Protein AF-H9V2B0-F1 (afdb_monomer)

pLDDT: mean 79.9, std 10.36, range [45.28, 89.25]

Foldseek 3Di:
DLLVLLVCLLVPLLDPVCVVVVSLVVLVVLVVDPVNCVPVSNVVSSVNSNVSNCVNVVVCVVVPD

Organism: Pinus taeda (NCBI:txid3352)

Sequence (65 aa):
ALVLLCYLALHVGDSEALAKAEALSALEWASKQVSLIQNPHLESLLPEAKSRLELYQSRGYHRFH

Radius of gyration: 11.7 Å; Cα contacts (8 Å, |Δi|>4): 52; chains: 1; bounding box: 30×19×26 Å

Mean predicted aligned error: 6.07 Å

Secondary structure (DSSP, 8-state):
-HHHHHHHHHHHTT-HHHHHTTHHHHHHHHTT-HHHHTSHHHHHHHHHHHHHHHHHHHHHTTT--

Solvent-accessible surface area (backbone atoms only — not comparable to full-atom values): 3675 Å² total; per-residue (Å²): 113,67,70,59,52,30,51,45,23,64,78,47,29,79,36,68,66,47,62,77,64,44,45,56,61,54,50,55,56,46,73,70,34,67,81,50,49,72,37,73,69,44,55,57,39,49,60,55,16,42,52,40,29,50,59,35,49,62,60,47,61,78,73,72,124

Structure (mmCIF, N/CA/C/O backbone):
data_AF-H9V2B0-F1
#
_entry.id   AF-H9V2B0-F1
#
loop_
_atom_site.group_PDB
_atom_site.id
_atom_site.type_symbol
_atom_site.label_atom_id
_atom_site.label_alt_id
_atom_site.label_comp_id
_atom_site.label_asym_id
_atom_site.label_entity_id
_atom_site.label_seq_id
_atom_site.pdbx_PDB_ins_code
_atom_site.Cartn_x
_atom_site.Cartn_y
_atom_site.Cartn_z
_atom_site.occupancy
_atom_site.B_iso_or_equiv
_atom_site.auth_seq_id
_atom_site.auth_comp_id
_atom_site.auth_asym_id
_atom_site.auth_atom_id
_atom_site.pdbx_PDB_model_num
ATOM 1 N N . ALA A 1 1 ? -15.972 3.688 -3.803 1.00 75.19 1 ALA A N 1
ATOM 2 C CA . ALA A 1 1 ? -14.917 3.846 -4.829 1.00 75.19 1 ALA A CA 1
ATOM 3 C C . ALA A 1 1 ? -13.512 3.503 -4.313 1.00 75.19 1 ALA A C 1
ATOM 5 O O . ALA A 1 1 ? -12.770 2.878 -5.052 1.00 75.19 1 ALA A O 1
ATOM 6 N N . LEU A 1 2 ? -13.145 3.839 -3.066 1.00 80.38 2 LEU A N 1
ATOM 7 C CA . LEU A 1 2 ? -11.786 3.628 -2.534 1.00 80.38 2 LEU A CA 1
ATOM 8 C C . LEU A 1 2 ? -11.281 2.170 -2.602 1.00 80.38 2 LEU A C 1
ATOM 10 O O . LEU A 1 2 ? -10.147 1.933 -2.990 1.00 80.38 2 LEU A O 1
ATOM 14 N N . VAL A 1 3 ? -12.144 1.193 -2.309 1.00 84.62 3 VAL A N 1
ATOM 15 C CA . VAL A 1 3 ? -11.812 -0.242 -2.402 1.00 84.62 3 VAL A CA 1
ATOM 16 C C . VAL A 1 3 ? -11.331 -0.628 -3.808 1.00 84.62 3 VAL A C 1
ATOM 18 O O . VAL A 1 3 ? -10.332 -1.325 -3.945 1.00 84.62 3 VAL A O 1
ATOM 21 N N . LEU A 1 4 ? -11.996 -0.130 -4.859 1.00 86.06 4 LEU A N 1
ATOM 22 C CA . LEU A 1 4 ? -11.590 -0.368 -6.250 1.00 86.06 4 LEU A CA 1
ATOM 23 C C . LEU A 1 4 ? -10.221 0.245 -6.550 1.00 86.06 4 LEU A C 1
ATOM 25 O O . LEU A 1 4 ? -9.428 -0.377 -7.246 1.00 86.06 4 LEU A O 1
ATOM 29 N N . LEU A 1 5 ? -9.928 1.429 -6.005 1.00 84.69 5 LEU A N 1
ATOM 30 C CA . LEU A 1 5 ? -8.618 2.060 -6.154 1.00 84.69 5 LEU A CA 1
ATOM 31 C C . LEU A 1 5 ? -7.520 1.224 -5.485 1.00 84.69 5 LEU A C 1
ATOM 33 O O . LEU A 1 5 ? -6.472 1.030 -6.092 1.00 84.69 5 LEU A O 1
ATOM 37 N N . CYS A 1 6 ? -7.773 0.674 -4.292 1.00 87.62 6 CYS A N 1
ATOM 38 C CA . CYS A 1 6 ? -6.838 -0.249 -3.649 1.00 87.62 6 CYS A CA 1
ATOM 39 C C . CYS A 1 6 ? -6.593 -1.485 -4.522 1.00 87.62 6 CYS A C 1
ATOM 41 O O . CYS A 1 6 ? -5.446 -1.835 -4.765 1.00 87.62 6 CYS A O 1
ATOM 43 N N . TYR A 1 7 ? -7.642 -2.109 -5.068 1.00 88.88 7 TYR A N 1
ATOM 44 C CA . TYR A 1 7 ? -7.475 -3.243 -5.984 1.00 88.88 7 TYR A CA 1
ATOM 45 C C . TYR A 1 7 ? -6.694 -2.869 -7.250 1.00 88.88 7 TYR A C 1
ATOM 47 O O . TYR A 1 7 ? -5.793 -3.599 -7.652 1.00 88.88 7 TYR A O 1
ATOM 55 N N . LEU A 1 8 ? -6.971 -1.715 -7.856 1.00 87.94 8 LEU A N 1
ATOM 56 C CA . LEU A 1 8 ? -6.217 -1.235 -9.015 1.00 87.94 8 LEU A CA 1
ATOM 57 C C . LEU A 1 8 ? -4.745 -0.979 -8.677 1.00 87.94 8 LEU A C 1
ATOM 59 O O . LEU A 1 8 ? -3.881 -1.344 -9.460 1.00 87.94 8 LEU A O 1
ATOM 63 N N . ALA A 1 9 ? -4.443 -0.418 -7.508 1.00 87.81 9 ALA A N 1
ATOM 64 C CA . ALA A 1 9 ? -3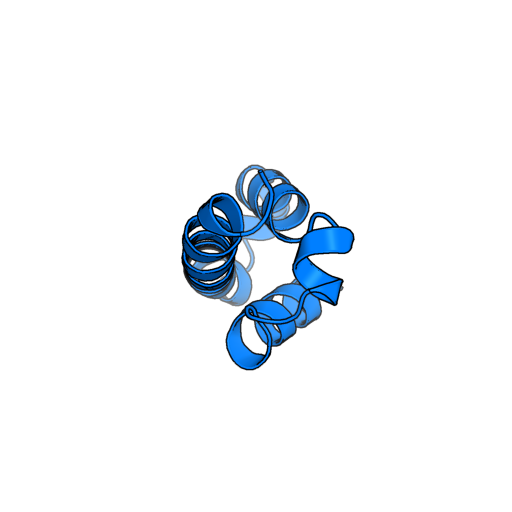.074 -0.227 -7.037 1.00 87.81 9 ALA A CA 1
ATOM 65 C C . ALA A 1 9 ? -2.357 -1.557 -6.734 1.00 87.81 9 ALA A C 1
ATOM 67 O O . ALA A 1 9 ? -1.149 -1.670 -6.925 1.00 87.81 9 ALA A O 1
ATOM 68 N N . LEU A 1 10 ? -3.090 -2.585 -6.299 1.00 86.56 10 LEU A N 1
ATOM 69 C CA . LEU A 1 10 ? -2.540 -3.919 -6.041 1.00 86.56 10 LEU A CA 1
ATOM 70 C C . LEU A 1 10 ? -2.246 -4.704 -7.321 1.00 86.56 10 LEU A C 1
ATOM 72 O O . LEU A 1 10 ? -1.255 -5.431 -7.377 1.00 86.56 10 LEU A O 1
ATOM 76 N N . HIS A 1 11 ? -3.104 -4.569 -8.334 1.00 86.00 11 HIS A N 1
ATOM 77 C CA . HIS A 1 11 ? -2.999 -5.315 -9.589 1.00 86.00 11 HIS A CA 1
ATOM 78 C C . HIS A 1 11 ? -2.257 -4.560 -10.697 1.00 86.00 11 HIS A C 1
ATOM 80 O O . HIS A 1 11 ? -1.685 -5.195 -11.576 1.00 86.00 11 HIS A O 1
ATOM 86 N N . VAL A 1 12 ? -2.294 -3.227 -10.672 1.00 84.00 12 VAL A N 1
ATOM 87 C CA . VAL A 1 12 ? -1.790 -2.337 -11.730 1.00 84.00 12 VAL A CA 1
ATOM 88 C C . VAL A 1 12 ? -1.056 -1.116 -11.145 1.00 84.00 12 VAL A C 1
ATOM 90 O O . VAL A 1 12 ? -0.992 -0.061 -11.776 1.00 84.00 12 VAL A O 1
ATOM 93 N N . GLY A 1 13 ? -0.509 -1.222 -9.926 1.00 73.75 13 GLY A N 1
ATOM 94 C CA . GLY A 1 13 ? 0.204 -0.134 -9.227 1.00 73.75 13 GLY A CA 1
ATOM 95 C C . GLY A 1 13 ? 1.438 0.405 -9.957 1.00 73.75 13 GLY A C 1
ATOM 96 O O . GLY A 1 13 ? 1.965 1.455 -9.608 1.00 73.75 13 GLY A O 1
ATOM 97 N N . ASP A 1 14 ? 1.876 -0.299 -10.989 1.00 73.12 14 ASP A N 1
ATOM 98 C CA . ASP A 1 14 ? 2.946 0.040 -11.913 1.00 73.12 14 ASP A CA 1
ATOM 99 C C . ASP A 1 14 ? 2.482 0.808 -13.166 1.00 73.12 14 ASP A C 1
ATOM 101 O O . ASP A 1 14 ? 3.272 1.099 -14.068 1.00 73.12 14 ASP A O 1
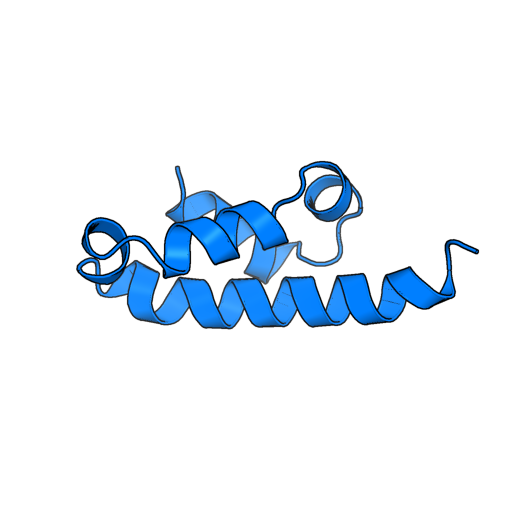ATOM 105 N N . SER A 1 15 ? 1.201 1.178 -13.230 1.00 79.25 15 SER A N 1
ATOM 106 C CA . SER A 1 15 ? 0.679 2.016 -14.303 1.00 79.25 15 SER A CA 1
ATOM 107 C C . SER A 1 15 ? 1.025 3.488 -14.103 1.00 79.25 15 SER A C 1
ATOM 109 O O . SER A 1 15 ? 0.706 4.100 -13.081 1.00 79.25 15 SER A O 1
ATOM 111 N N . GLU A 1 16 ? 1.549 4.108 -15.158 1.00 77.81 16 GLU A N 1
ATOM 112 C CA . GLU A 1 16 ? 1.743 5.557 -15.221 1.00 77.81 16 GLU A CA 1
ATOM 113 C C . GLU A 1 16 ? 0.421 6.326 -15.011 1.00 77.81 16 GLU A C 1
ATOM 115 O O . GLU A 1 16 ? 0.425 7.435 -14.482 1.00 77.81 16 GLU A O 1
ATOM 120 N N . ALA A 1 17 ? -0.728 5.732 -15.357 1.00 81.44 17 ALA A N 1
ATOM 121 C CA . ALA A 1 17 ? -2.038 6.343 -15.133 1.00 81.44 17 ALA A CA 1
ATOM 122 C C . ALA A 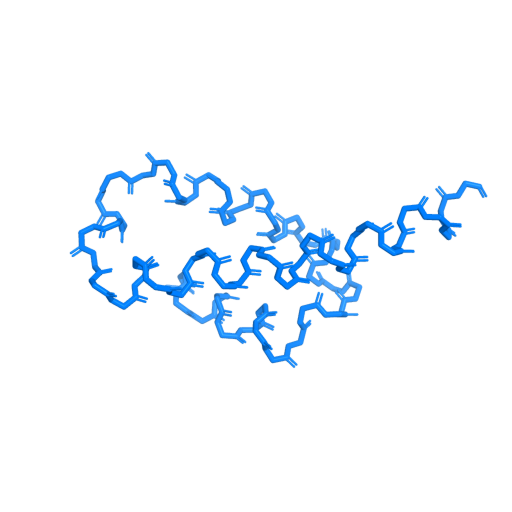1 17 ? -2.347 6.532 -13.637 1.00 81.44 17 ALA A C 1
ATOM 124 O O . ALA A 1 17 ? -2.888 7.566 -13.253 1.00 81.44 17 ALA A O 1
ATOM 125 N N . LEU A 1 18 ? -1.963 5.571 -12.787 1.00 80.50 18 LEU A N 1
ATOM 126 C CA . LEU A 1 18 ? -2.117 5.666 -11.329 1.00 80.50 18 LEU A CA 1
ATOM 127 C C . LEU A 1 18 ? -1.153 6.695 -10.724 1.00 80.50 18 LEU A C 1
ATOM 129 O O . LEU A 1 18 ? -1.521 7.389 -9.776 1.00 80.50 18 LEU A O 1
ATOM 133 N N . ALA A 1 19 ? 0.046 6.840 -11.296 1.00 79.12 19 ALA A N 1
ATOM 134 C CA . ALA A 1 19 ? 0.988 7.886 -10.901 1.00 79.12 19 ALA A CA 1
ATOM 135 C C . ALA A 1 19 ? 0.484 9.290 -11.285 1.00 79.12 19 ALA A C 1
ATOM 137 O O . ALA A 1 19 ? 0.467 10.181 -10.441 1.00 79.12 19 ALA A O 1
ATOM 138 N N . LYS A 1 20 ? -0.001 9.474 -12.522 1.00 78.00 20 LYS A N 1
ATOM 139 C CA . LYS A 1 20 ? -0.584 10.743 -13.006 1.00 78.00 20 LYS A CA 1
ATOM 140 C C . LYS A 1 20 ? -1.855 11.142 -12.258 1.00 78.00 20 LYS A C 1
ATOM 142 O O . LYS A 1 20 ? -2.125 12.327 -12.119 1.00 78.00 20 LYS A O 1
ATOM 147 N N . ALA A 1 21 ? -2.628 10.167 -11.787 1.00 83.25 21 ALA A N 1
ATOM 148 C CA . ALA A 1 21 ? -3.840 10.397 -11.006 1.00 83.25 21 ALA A CA 1
ATOM 149 C C . ALA A 1 21 ? -3.577 10.669 -9.512 1.00 83.25 21 ALA A C 1
ATOM 151 O O . ALA A 1 21 ? -4.530 10.685 -8.737 1.00 83.25 21 ALA A O 1
ATOM 152 N N . GLU A 1 22 ? -2.313 10.817 -9.091 1.00 82.50 22 GLU A N 1
ATOM 153 C CA . GLU A 1 22 ? -1.928 11.050 -7.690 1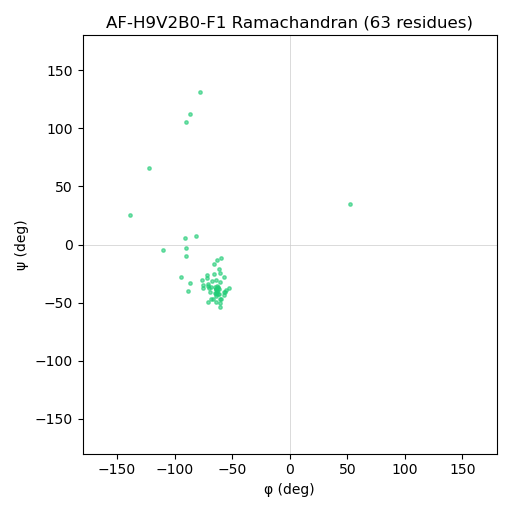.00 82.50 22 GLU A CA 1
ATOM 154 C C . GLU A 1 22 ? -2.531 10.011 -6.723 1.00 82.50 22 GLU A C 1
ATOM 156 O O . GLU A 1 22 ? -2.872 10.301 -5.572 1.00 82.50 22 GLU A O 1
ATOM 161 N N . ALA A 1 23 ? -2.665 8.760 -7.183 1.00 86.00 23 ALA A N 1
ATOM 162 C CA . ALA A 1 23 ? -3.359 7.715 -6.436 1.00 86.00 23 ALA A CA 1
ATOM 163 C C . ALA A 1 23 ? -2.707 7.429 -5.078 1.00 86.00 23 ALA A C 1
ATOM 165 O O . ALA A 1 23 ? -3.407 7.133 -4.113 1.00 86.00 23 ALA A O 1
ATOM 166 N N . LEU A 1 24 ? -1.380 7.568 -4.982 1.00 84.31 24 LEU A N 1
ATOM 167 C CA . LEU A 1 24 ? -0.656 7.436 -3.719 1.00 84.31 24 LEU A CA 1
ATOM 168 C C . LEU A 1 24 ? -1.122 8.482 -2.702 1.00 84.31 24 LEU A C 1
ATOM 170 O O . LEU A 1 24 ? -1.524 8.121 -1.600 1.00 84.31 24 LEU A O 1
ATOM 174 N N . SER A 1 25 ? -1.162 9.755 -3.091 1.00 87.00 25 SER A N 1
ATOM 175 C CA . SER A 1 25 ? -1.612 10.852 -2.231 1.00 87.00 25 SER A CA 1
ATOM 176 C C . SER A 1 25 ? -3.076 10.683 -1.809 1.00 87.00 25 SER A C 1
ATOM 178 O O . SER A 1 25 ? -3.424 10.946 -0.656 1.00 87.00 25 SER A O 1
ATOM 180 N N . ALA A 1 26 ? -3.930 10.169 -2.702 1.00 88.06 26 ALA A N 1
ATOM 181 C CA . ALA A 1 26 ? -5.316 9.834 -2.377 1.00 88.06 26 ALA A CA 1
ATOM 182 C C . ALA A 1 26 ? -5.421 8.710 -1.326 1.00 88.06 26 ALA A C 1
ATOM 184 O O . ALA A 1 26 ? -6.218 8.820 -0.390 1.00 88.06 26 ALA A O 1
ATOM 185 N N . LEU A 1 27 ? -4.607 7.652 -1.436 1.00 86.69 27 LEU A N 1
ATOM 186 C CA . LEU A 1 27 ? -4.556 6.572 -0.441 1.00 86.69 27 LEU A CA 1
ATOM 187 C C . LEU A 1 27 ? -3.964 7.043 0.894 1.00 86.69 27 LEU A C 1
ATOM 189 O O . LEU A 1 27 ? -4.443 6.637 1.950 1.00 86.69 27 LEU A O 1
ATOM 193 N N . GLU A 1 28 ? -2.971 7.932 0.875 1.00 87.75 28 GLU A N 1
ATOM 194 C CA . GLU A 1 28 ? -2.407 8.526 2.090 1.00 87.75 28 GLU A CA 1
ATOM 195 C C . GLU A 1 28 ? -3.410 9.399 2.834 1.00 87.75 28 GLU A C 1
ATOM 197 O O . GLU A 1 28 ? -3.501 9.340 4.062 1.00 87.75 28 GLU A O 1
ATOM 202 N N . TRP A 1 29 ? -4.184 10.199 2.102 1.00 88.19 29 TRP A N 1
ATOM 203 C CA . TRP A 1 29 ? -5.274 10.968 2.685 1.00 88.19 29 TRP A CA 1
ATOM 204 C C . TRP A 1 29 ? -6.349 10.039 3.258 1.00 88.19 29 TRP A C 1
ATOM 206 O O . TRP A 1 29 ? -6.781 10.217 4.395 1.00 88.19 29 TRP A O 1
ATOM 216 N N . ALA A 1 30 ? -6.723 8.994 2.519 1.00 85.56 30 ALA A N 1
ATOM 217 C CA . ALA A 1 30 ? -7.710 8.018 2.962 1.00 85.56 30 ALA A CA 1
ATOM 218 C C . ALA A 1 30 ? -7.266 7.235 4.210 1.00 85.56 30 ALA A C 1
ATOM 220 O O . ALA A 1 30 ? -8.081 6.982 5.094 1.00 85.56 30 ALA A O 1
ATOM 221 N N . SER A 1 31 ? -5.974 6.923 4.335 1.00 83.12 31 SER A N 1
ATOM 222 C CA . SER A 1 31 ? -5.396 6.275 5.518 1.00 83.12 31 SER A CA 1
ATOM 223 C C . SER A 1 31 ? -5.439 7.145 6.778 1.00 83.12 31 SER A C 1
ATOM 225 O O . SER A 1 31 ? -5.261 6.617 7.871 1.00 83.12 31 SER A O 1
ATOM 227 N N . LYS A 1 32 ? -5.654 8.460 6.656 1.00 85.94 32 LYS A N 1
ATOM 228 C CA . LYS A 1 32 ? -5.826 9.375 7.797 1.00 85.94 32 LYS A CA 1
ATOM 22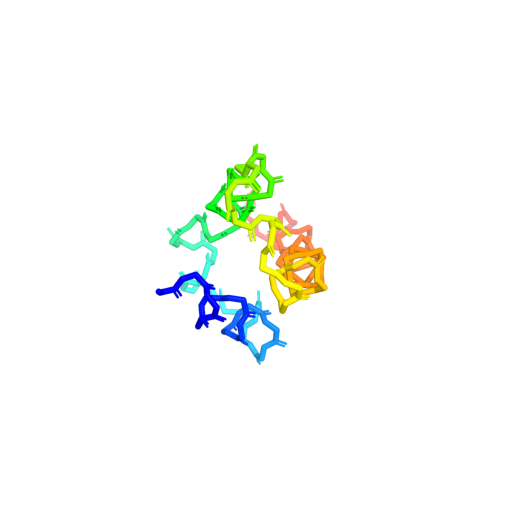9 C C . LYS A 1 32 ? -7.291 9.517 8.219 1.00 85.94 32 LYS A C 1
ATOM 231 O O . LYS A 1 32 ? -7.573 10.091 9.267 1.00 85.94 32 LYS A O 1
ATOM 236 N N . GLN A 1 33 ? -8.225 8.997 7.423 1.00 86.31 33 GLN A N 1
ATOM 237 C CA . GLN A 1 33 ? -9.656 9.123 7.671 1.00 86.31 33 GLN A CA 1
ATOM 238 C C . GLN A 1 33 ? -10.164 7.959 8.521 1.00 86.31 33 GLN A C 1
ATOM 240 O O . GLN A 1 33 ? -10.368 6.853 8.028 1.00 86.31 33 GLN A O 1
ATOM 245 N N . VAL A 1 34 ? -10.444 8.230 9.797 1.00 77.75 34 VAL A N 1
ATOM 246 C CA . VAL A 1 34 ? -10.909 7.236 10.785 1.00 77.75 34 VAL A CA 1
ATOM 247 C C . VAL A 1 34 ? -12.132 6.444 10.303 1.00 77.75 34 VAL A C 1
ATOM 249 O O . VAL A 1 34 ? -12.212 5.238 10.516 1.00 77.75 34 VAL A O 1
ATOM 252 N N . SER A 1 35 ? -13.057 7.089 9.589 1.00 77.31 35 SER A N 1
ATOM 253 C CA . SER A 1 35 ? -14.258 6.449 9.034 1.00 77.31 35 SER A CA 1
ATOM 254 C C . SER A 1 35 ? -13.969 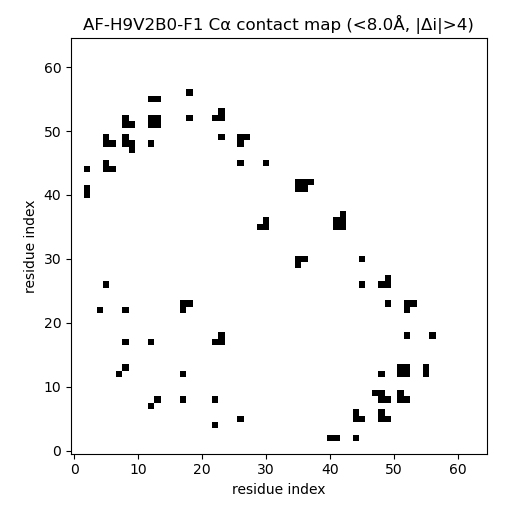5.398 7.955 1.00 77.31 35 SER A C 1
ATOM 256 O O . SER A 1 35 ? -14.774 4.493 7.755 1.00 77.31 35 SER A O 1
ATOM 258 N N . LEU A 1 36 ? -12.834 5.498 7.260 1.00 75.25 36 LEU A N 1
ATOM 259 C CA . LEU A 1 36 ? -12.418 4.540 6.234 1.00 75.25 36 LEU A CA 1
ATOM 260 C C . LEU A 1 36 ? -11.659 3.357 6.843 1.00 75.25 36 LEU A C 1
ATOM 262 O O . LEU A 1 36 ? -11.813 2.234 6.372 1.00 75.25 36 LEU A O 1
ATOM 266 N N . ILE A 1 37 ? -10.906 3.598 7.918 1.00 70.19 37 ILE A N 1
ATOM 267 C CA . ILE A 1 37 ? -10.127 2.581 8.643 1.00 70.19 37 ILE A CA 1
ATOM 268 C C . ILE A 1 37 ? -11.048 1.647 9.445 1.00 70.19 37 ILE A C 1
ATOM 270 O O . ILE A 1 37 ? -10.734 0.480 9.623 1.00 70.19 37 ILE A O 1
ATOM 274 N N . GLN A 1 38 ? -12.241 2.108 9.841 1.00 79.56 38 GLN A N 1
ATOM 275 C CA . GLN A 1 38 ? -13.268 1.253 10.458 1.00 79.56 38 GLN A CA 1
ATOM 276 C C . GLN A 1 38 ? -13.784 0.136 9.539 1.00 79.56 38 GLN A C 1
ATOM 278 O O . GLN A 1 38 ? -14.481 -0.768 10.001 1.00 79.56 38 GLN A O 1
ATOM 283 N N . ASN A 1 39 ? -13.482 0.192 8.240 1.00 81.25 39 ASN A N 1
ATOM 284 C CA . ASN A 1 39 ? -13.801 -0.892 7.333 1.00 81.25 39 ASN A CA 1
ATOM 285 C C . ASN A 1 39 ? -12.650 -1.918 7.349 1.00 81.25 39 ASN A C 1
ATOM 287 O O . ASN A 1 39 ? -11.576 -1.617 6.824 1.00 81.25 39 ASN A O 1
ATOM 291 N N . PRO A 1 40 ? -12.857 -3.140 7.874 1.00 80.19 40 PRO A N 1
ATOM 292 C CA . PRO A 1 40 ? -11.785 -4.129 8.046 1.00 80.19 40 PRO A CA 1
ATOM 293 C C . PRO A 1 40 ? -11.128 -4.536 6.718 1.00 80.19 40 PRO A C 1
ATOM 295 O O . PRO A 1 40 ? -9.965 -4.933 6.671 1.00 80.19 40 PRO A O 1
ATOM 298 N N . HIS A 1 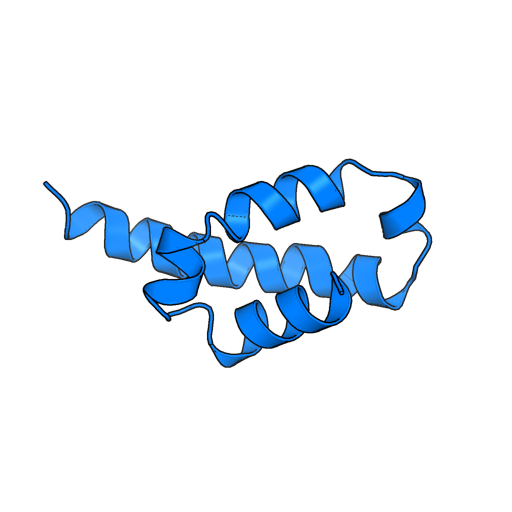41 ? -11.852 -4.390 5.606 1.00 82.38 41 HIS A N 1
ATOM 299 C CA . HIS A 1 41 ? -11.297 -4.603 4.275 1.00 82.38 41 HIS A CA 1
ATOM 300 C C . HIS A 1 41 ? -10.290 -3.512 3.893 1.00 82.38 41 HIS A C 1
ATOM 302 O O . HIS A 1 41 ? -9.260 -3.804 3.300 1.00 82.38 41 HIS A O 1
ATOM 308 N N . LEU A 1 42 ? -10.572 -2.250 4.223 1.00 83.69 42 LEU A N 1
ATOM 309 C CA . LEU A 1 42 ? -9.678 -1.130 3.926 1.00 83.69 42 LEU A CA 1
ATOM 310 C C . LEU A 1 42 ? -8.488 -1.075 4.880 1.00 83.69 42 LEU A C 1
ATOM 312 O O . LEU A 1 42 ? -7.417 -0.668 4.446 1.00 83.69 42 LEU A O 1
ATOM 316 N N . GLU A 1 43 ? -8.649 -1.524 6.125 1.00 84.56 43 GLU A N 1
ATOM 317 C CA . GLU A 1 43 ? -7.563 -1.600 7.110 1.00 84.56 43 GLU A CA 1
ATOM 318 C C . GLU A 1 43 ? -6.371 -2.424 6.594 1.00 84.56 43 GLU A C 1
ATOM 320 O O . GLU A 1 43 ? -5.222 -2.027 6.771 1.00 84.56 43 GLU A O 1
ATOM 325 N N . SER A 1 44 ? -6.643 -3.520 5.878 1.00 86.06 44 SER A N 1
ATOM 326 C CA . SER A 1 44 ? -5.612 -4.349 5.238 1.00 86.06 44 SER A CA 1
ATOM 327 C C . SER A 1 44 ? -5.252 -3.884 3.824 1.00 86.06 44 SER A C 1
ATOM 329 O O . SER A 1 44 ? -4.080 -3.867 3.454 1.00 86.06 44 SER A O 1
ATOM 331 N N . LEU A 1 45 ? -6.237 -3.465 3.022 1.00 88.38 45 LEU A N 1
ATOM 332 C CA . LEU A 1 45 ? -6.006 -3.087 1.624 1.00 88.38 45 LEU A CA 1
ATOM 333 C C . LEU A 1 45 ? -5.234 -1.771 1.464 1.00 88.38 45 LEU A C 1
ATOM 335 O O . LEU A 1 45 ? -4.463 -1.643 0.516 1.00 88.38 45 LEU A O 1
ATOM 339 N N . LEU A 1 46 ? -5.449 -0.784 2.340 1.00 87.06 46 LEU A N 1
ATOM 340 C CA . LEU A 1 46 ? -4.786 0.523 2.269 1.00 87.06 46 LEU A CA 1
ATOM 341 C C . LEU A 1 46 ? -3.257 0.439 2.383 1.00 87.06 46 LEU A C 1
ATOM 343 O O . LEU A 1 46 ? -2.591 0.962 1.486 1.00 87.06 46 LEU A O 1
ATOM 347 N N . PRO A 1 47 ? -2.673 -0.192 3.422 1.00 88.06 47 PRO A N 1
ATOM 348 C CA . PRO A 1 47 ? -1.219 -0.275 3.546 1.00 88.06 47 PRO A CA 1
ATOM 349 C C . PRO A 1 47 ? -0.584 -1.077 2.401 1.00 88.06 47 PRO A C 1
ATOM 351 O O . PRO A 1 47 ? 0.454 -0.675 1.876 1.00 88.06 47 PRO A O 1
ATOM 354 N N . GLU A 1 48 ? -1.233 -2.155 1.954 1.00 88.75 48 GLU A N 1
ATOM 355 C CA . GLU A 1 48 ? -0.747 -3.002 0.859 1.00 88.75 48 GLU A CA 1
ATOM 356 C C . GLU A 1 48 ? -0.740 -2.246 -0.486 1.00 88.75 48 GLU A C 1
ATOM 358 O O . GLU A 1 48 ? 0.262 -2.223 -1.207 1.00 88.75 48 GLU A O 1
ATOM 363 N N . ALA A 1 49 ? -1.841 -1.555 -0.804 1.00 89.25 49 ALA A N 1
ATOM 364 C CA . ALA A 1 49 ? -1.966 -0.730 -2.005 1.00 89.25 49 ALA A CA 1
ATOM 365 C C . ALA A 1 49 ? -0.972 0.441 -2.007 1.00 89.25 49 ALA A C 1
ATOM 367 O O . ALA A 1 49 ? -0.377 0.757 -3.040 1.00 89.25 49 ALA A O 1
ATOM 368 N N . LYS A 1 50 ? -0.768 1.065 -0.841 1.00 88.00 50 LYS A N 1
ATOM 369 C CA . LYS A 1 50 ? 0.183 2.163 -0.669 1.00 88.00 50 LYS A CA 1
ATOM 370 C C . LYS A 1 50 ? 1.617 1.693 -0.928 1.00 88.00 50 LYS A C 1
ATOM 372 O O . LYS A 1 50 ? 2.296 2.282 -1.766 1.00 88.00 50 LYS A O 1
ATOM 377 N N . SER A 1 51 ? 2.029 0.580 -0.317 1.00 87.69 51 SER A N 1
ATOM 378 C CA . SER A 1 51 ? 3.368 0.008 -0.506 1.00 87.69 51 SER A CA 1
ATOM 379 C C . SER A 1 51 ? 3.665 -0.305 -1.978 1.00 87.69 51 SER A C 1
ATOM 381 O O . SER A 1 51 ? 4.747 0.006 -2.480 1.00 87.69 51 SER A O 1
ATOM 383 N N . ARG A 1 52 ? 2.685 -0.848 -2.716 1.00 86.75 52 ARG A N 1
ATOM 384 C CA . ARG A 1 52 ? 2.817 -1.108 -4.159 1.00 86.75 52 ARG A CA 1
ATOM 385 C C . ARG A 1 52 ? 3.080 0.158 -4.971 1.00 86.75 52 ARG A C 1
ATOM 387 O O . ARG A 1 52 ? 3.985 0.163 -5.808 1.00 86.75 52 ARG A O 1
ATOM 394 N N . LEU A 1 53 ? 2.319 1.221 -4.718 1.00 84.50 53 LEU A N 1
ATOM 395 C CA . LEU A 1 53 ? 2.480 2.496 -5.419 1.00 84.50 53 LEU A CA 1
ATOM 396 C C . LEU A 1 53 ? 3.778 3.210 -5.030 1.00 84.50 53 LEU A C 1
ATOM 398 O O . LEU A 1 53 ? 4.434 3.772 -5.903 1.00 84.50 53 LEU A O 1
ATOM 402 N N . GLU A 1 54 ? 4.192 3.151 -3.762 1.00 84.56 54 GLU A N 1
ATOM 403 C CA . GLU A 1 54 ? 5.473 3.704 -3.297 1.0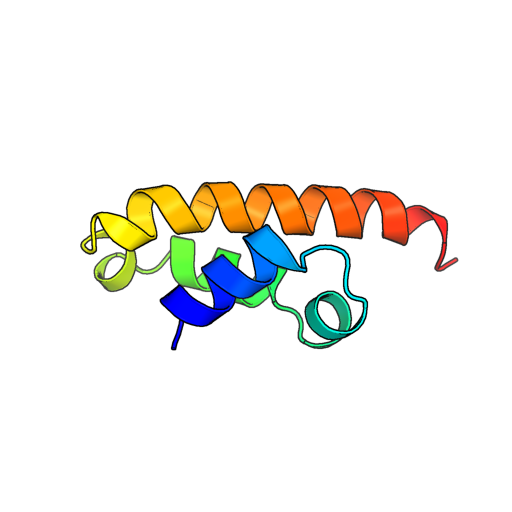0 84.56 54 GLU A CA 1
ATOM 404 C C . GLU A 1 54 ? 6.661 3.017 -3.977 1.00 84.56 54 GLU A C 1
ATOM 406 O O . GLU A 1 54 ? 7.581 3.689 -4.442 1.00 84.56 54 GLU A O 1
ATOM 411 N N . LEU A 1 55 ? 6.626 1.687 -4.111 1.00 81.94 55 LEU A N 1
ATOM 412 C CA . LEU A 1 55 ? 7.664 0.930 -4.815 1.00 81.94 55 LEU A CA 1
ATOM 413 C C . LEU A 1 55 ? 7.760 1.322 -6.292 1.00 81.94 55 LEU A C 1
ATOM 415 O O . LEU A 1 55 ? 8.865 1.390 -6.835 1.00 81.94 55 LEU A O 1
ATOM 419 N N . TYR A 1 56 ? 6.629 1.591 -6.945 1.00 79.00 56 TYR A N 1
ATOM 420 C CA . TYR A 1 56 ? 6.629 2.068 -8.323 1.00 79.00 56 TYR A CA 1
ATOM 421 C C . TYR A 1 56 ? 7.139 3.505 -8.434 1.00 79.00 56 TYR A C 1
ATOM 423 O O . TYR A 1 56 ? 8.037 3.771 -9.231 1.00 79.00 56 TYR A O 1
ATOM 431 N N . GLN A 1 57 ? 6.628 4.426 -7.615 1.00 73.19 57 GLN A N 1
ATOM 432 C CA . GLN A 1 57 ? 7.035 5.830 -7.660 1.00 73.19 57 GLN A CA 1
ATOM 433 C C . GLN A 1 57 ? 8.500 6.019 -7.268 1.00 73.19 57 GLN A C 1
ATOM 435 O O . GLN A 1 57 ? 9.191 6.800 -7.910 1.00 73.19 57 GLN A O 1
ATOM 440 N N . SER A 1 58 ? 9.019 5.246 -6.311 1.00 73.06 58 SER A N 1
ATOM 441 C CA . SER A 1 58 ? 10.444 5.233 -5.961 1.00 73.06 58 SER A CA 1
ATOM 442 C C . SER A 1 58 ? 11.326 4.800 -7.141 1.00 73.06 58 SER A C 1
ATOM 444 O O . SER A 1 58 ? 12.383 5.384 -7.374 1.00 73.06 58 SER A O 1
ATOM 446 N N . ARG A 1 59 ? 10.868 3.829 -7.946 1.00 67.44 59 ARG A N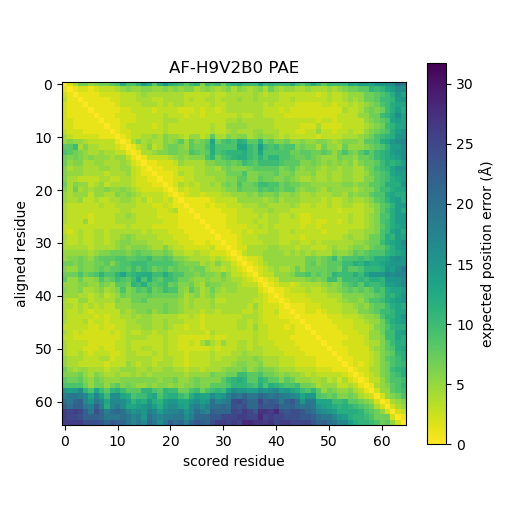 1
ATOM 447 C CA . ARG A 1 59 ? 11.557 3.386 -9.173 1.00 67.44 59 ARG A CA 1
ATOM 448 C C . ARG A 1 59 ? 11.395 4.377 -10.330 1.00 67.44 59 ARG A C 1
ATOM 450 O O . ARG A 1 59 ? 12.321 4.550 -11.117 1.00 67.44 59 ARG A O 1
ATOM 457 N N . GLY A 1 60 ? 10.240 5.032 -10.428 1.00 60.16 60 GLY A N 1
ATOM 458 C CA . GLY A 1 60 ? 9.946 6.074 -11.412 1.00 60.16 60 GLY A CA 1
ATOM 459 C C . GLY A 1 60 ? 10.685 7.386 -11.144 1.00 60.16 60 GLY A C 1
ATOM 460 O O . GLY A 1 60 ? 11.052 8.071 -12.093 1.00 60.16 60 GLY A O 1
ATOM 461 N N . TYR A 1 61 ? 10.999 7.702 -9.883 1.00 53.31 61 TYR A N 1
ATOM 462 C CA . TYR A 1 61 ? 11.701 8.933 -9.492 1.00 53.31 61 TYR A CA 1
ATOM 463 C C . TYR A 1 61 ? 13.105 9.056 -10.109 1.00 53.31 61 TYR A C 1
ATOM 465 O O . TYR A 1 61 ? 13.628 10.157 -10.245 1.00 53.31 61 TYR A O 1
ATOM 473 N N . HIS A 1 62 ? 13.704 7.936 -10.529 1.00 52.53 62 HIS A N 1
ATOM 474 C CA . HIS A 1 62 ? 14.997 7.911 -11.219 1.00 52.53 62 HIS A CA 1
ATOM 475 C C . HIS A 1 62 ? 14.882 8.020 -12.757 1.00 52.53 62 HIS A C 1
ATOM 477 O O . HIS A 1 62 ? 15.898 8.038 -13.450 1.00 52.53 62 HIS A O 1
ATOM 483 N N . ARG A 1 63 ? 13.667 8.064 -13.323 1.00 49.09 63 ARG A N 1
ATOM 484 C CA . ARG A 1 63 ? 13.440 8.174 -14.779 1.00 49.09 63 ARG A CA 1
ATOM 485 C C . ARG A 1 63 ? 12.872 9.526 -15.222 1.00 49.09 63 ARG A C 1
ATOM 487 O O . ARG A 1 63 ? 12.767 9.763 -16.420 1.00 49.09 63 ARG A O 1
ATOM 494 N N . PHE A 1 64 ? 12.549 10.408 -14.280 1.00 50.06 64 PHE A N 1
ATOM 495 C CA . PHE A 1 64 ? 12.037 11.751 -14.554 1.00 50.06 64 PHE A CA 1
ATOM 496 C C . PHE A 1 64 ? 12.949 12.812 -13.922 1.00 50.06 64 PHE A C 1
ATOM 498 O O . PHE A 1 64 ? 12.557 13.497 -12.983 1.00 50.06 64 PHE A O 1
ATOM 505 N N . HIS A 1 65 ? 14.184 12.907 -14.411 1.00 45.28 65 HIS A N 1
ATOM 506 C CA . HIS A 1 65 ? 15.036 14.090 -14.281 1.00 45.28 65 HIS A CA 1
ATOM 507 C C . HIS A 1 65 ? 15.852 14.256 -15.558 1.00 45.28 65 HIS A C 1
ATOM 509 O O . HIS A 1 65 ? 16.292 13.216 -16.102 1.00 45.28 65 HIS A O 1
#